Protein AF-J1HMV8-F1 (afdb_monomer)

Nearest PDB structures (foldseek):
  3pnl-assembly1_B  TM=8.896E-01  e=3.039E-03  Escherichia coli K-12

Solvent-accessible surface area (backbone atoms only — not comparable to full-atom values): 6097 Å² total; per-residue (Å²): 102,53,63,78,70,70,49,56,71,36,61,31,31,43,53,49,16,55,51,31,43,55,53,17,61,62,32,18,80,37,64,40,86,57,75,79,54,27,80,51,38,76,73,26,40,76,38,64,45,66,68,41,46,50,52,16,51,55,31,43,52,50,20,53,52,38,51,56,47,54,61,47,53,54,51,52,60,59,67,74,68,80,84,90,83,85,86,85,80,87,84,92,85,88,83,84,81,93,80,87,89,134

Foldseek 3Di:
DCVVVVHDPLVVLVVVLVVLVVVQVVCQQDADPDDPSVVCGNPSHRDGDVVSVVSSVVSVVVSVVVVVVVVVVVVVVVVPDDPDPPDPDDDDDDDDDDDDDD

Radius of gyration: 32.09 Å; Cα contacts (8 Å, |Δi|>4): 77; chains: 1; bounding box: 62×34×105 Å

Secondary structure (DSSP, 8-state):
-TTTTT--HHHHHHHHHHHHHHHHHTTTTSPP-STGGGGGGGGGTTS--HHHHHHHHHHHHHHHHHHHHHHHHHHHHHHT---SSSS---------------

InterPro domains:
  IPR004007 DhaL domain [PF02734] (6-62)
  IPR004007 DhaL domain [PS51480] (1-64)
  IPR036117 DhaL domain superfamily [G3DSA:1.25.40.340] (1-68)
  IPR036117 DhaL domain superfamily [SSF101473] (11-63)

Organism: NCBI:txid1125717

pLDDT: mean 81.2, std 20.72, range [41.28, 98.75]

Sequence (102 aa):
SAAEAGACPAAVLEAAAAAAQGGAEATEPMRATKGRASYLGERSIGHLDPGAVSSALILAEAAAAARAGEGAEDAERAAESPGDAERAAESPGDAEPAGEQS

Mean predicted aligned error: 13.03 Å

Structure (mmCIF, N/CA/C/O backbone):
data_AF-J1HMV8-F1
#
_entry.id   AF-J1HMV8-F1
#
loop_
_atom_site.group_PDB
_atom_site.id
_atom_site.type_symbol
_atom_site.label_atom_id
_atom_site.label_alt_id
_atom_site.label_comp_id
_atom_site.label_asym_id
_atom_site.label_entity_id
_atom_site.label_seq_id
_atom_site.pdbx_PDB_ins_code
_atom_site.Cartn_x
_atom_site.Cartn_y
_atom_site.Cartn_z
_atom_site.occupancy
_atom_site.B_iso_or_equiv
_atom_site.auth_seq_id
_atom_site.auth_comp_id
_atom_site.auth_asym_id
_atom_site.auth_atom_id
_atom_site.pdbx_PDB_model_num
ATOM 1 N N . SER A 1 1 ? 8.125 -14.189 -1.931 1.00 76.31 1 SER A N 1
ATOM 2 C CA . SER A 1 1 ? 7.628 -12.957 -2.590 1.00 76.31 1 SER A CA 1
ATOM 3 C C . SER A 1 1 ? 8.026 -12.973 -4.067 1.00 76.31 1 SER A C 1
ATOM 5 O O . SER A 1 1 ? 8.824 -13.826 -4.439 1.00 76.31 1 SER A O 1
ATOM 7 N N . ALA A 1 2 ? 7.507 -12.075 -4.920 1.00 72.25 2 ALA A N 1
ATOM 8 C CA . ALA A 1 2 ? 7.932 -12.000 -6.331 1.00 72.25 2 ALA A CA 1
ATOM 9 C C . ALA A 1 2 ? 9.455 -11.790 -6.475 1.00 72.25 2 ALA A C 1
ATOM 11 O O . ALA A 1 2 ? 10.086 -12.387 -7.341 1.00 72.25 2 ALA A O 1
ATOM 12 N N . ALA A 1 3 ? 10.058 -11.024 -5.559 1.00 70.56 3 ALA A N 1
ATOM 13 C CA . ALA A 1 3 ? 11.503 -10.810 -5.514 1.00 70.56 3 ALA A CA 1
ATOM 14 C C . ALA A 1 3 ? 12.286 -12.103 -5.217 1.00 70.56 3 ALA A C 1
ATOM 16 O O . ALA A 1 3 ? 13.282 -12.391 -5.871 1.00 70.56 3 ALA A O 1
ATOM 17 N N . GLU A 1 4 ? 11.815 -12.925 -4.276 1.00 77.88 4 GLU A N 1
ATOM 18 C CA . GLU A 1 4 ? 12.450 -14.212 -3.935 1.00 77.88 4 GLU A CA 1
ATOM 19 C C . GLU A 1 4 ? 12.322 -15.260 -5.051 1.00 77.88 4 GLU A C 1
ATOM 21 O O . GLU A 1 4 ? 13.087 -16.219 -5.083 1.00 77.88 4 GLU A O 1
ATOM 26 N N . ALA A 1 5 ? 11.379 -15.069 -5.978 1.00 82.31 5 ALA A N 1
ATOM 27 C CA . ALA A 1 5 ? 11.218 -15.903 -7.165 1.00 82.31 5 ALA A CA 1
ATOM 28 C C . ALA A 1 5 ? 12.115 -15.466 -8.342 1.00 82.31 5 ALA A C 1
ATOM 30 O O . ALA A 1 5 ? 12.024 -16.052 -9.417 1.00 82.31 5 ALA A O 1
ATOM 31 N N . GLY A 1 6 ? 12.962 -14.442 -8.162 1.00 81.38 6 GLY A N 1
ATOM 32 C CA . GLY A 1 6 ? 13.840 -13.928 -9.216 1.00 81.38 6 GLY A CA 1
ATOM 33 C C . GLY A 1 6 ? 13.101 -13.200 -10.343 1.00 81.38 6 GLY A C 1
ATOM 34 O O . GLY A 1 6 ? 13.598 -13.159 -11.465 1.00 81.38 6 GLY A O 1
ATOM 35 N N . ALA A 1 7 ? 11.908 -12.660 -10.070 1.00 88.00 7 ALA A N 1
ATOM 36 C CA . ALA A 1 7 ? 11.137 -11.908 -11.056 1.00 88.00 7 ALA A CA 1
ATOM 37 C C . ALA A 1 7 ? 11.832 -10.589 -11.447 1.00 88.00 7 ALA A C 1
ATOM 39 O O . ALA A 1 7 ? 12.598 -10.023 -10.662 1.00 88.00 7 ALA A O 1
ATOM 40 N N . CYS A 1 8 ? 11.535 -10.078 -12.648 1.00 91.12 8 CYS A N 1
ATOM 41 C CA . CYS A 1 8 ? 12.045 -8.7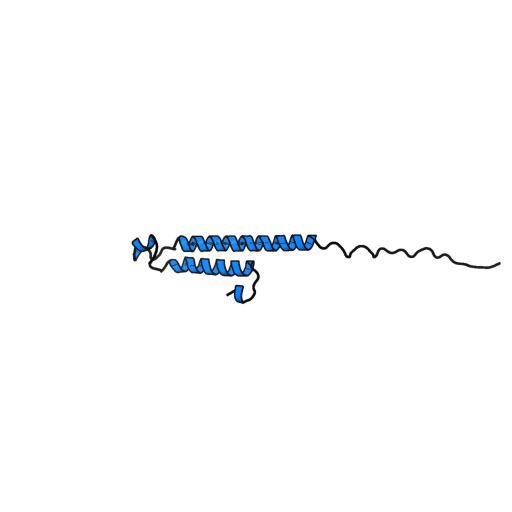78 -13.083 1.00 91.12 8 CYS A CA 1
ATOM 42 C C . CYS A 1 8 ? 11.502 -7.634 -12.197 1.00 91.12 8 CYS A C 1
ATOM 44 O O . CYS A 1 8 ? 10.438 -7.778 -11.580 1.00 91.12 8 CYS A O 1
ATOM 46 N N . PRO A 1 9 ? 12.202 -6.486 -12.121 1.00 91.31 9 PRO A N 1
ATOM 47 C CA . PRO A 1 9 ? 11.795 -5.365 -11.277 1.00 91.31 9 PRO A CA 1
ATOM 48 C C . PRO A 1 9 ? 10.358 -4.877 -11.512 1.00 91.31 9 PRO A C 1
ATOM 50 O O . PRO A 1 9 ? 9.661 -4.610 -10.530 1.00 91.31 9 PRO A O 1
ATOM 53 N N . ALA A 1 10 ? 9.879 -4.811 -12.763 1.00 93.81 10 ALA A N 1
ATOM 54 C CA . ALA A 1 10 ? 8.495 -4.420 -13.029 1.00 93.81 10 ALA A CA 1
ATOM 55 C C . ALA A 1 10 ? 7.495 -5.419 -12.434 1.00 93.81 10 ALA A C 1
ATOM 57 O O . ALA A 1 10 ? 6.570 -5.009 -11.734 1.00 93.81 10 ALA A O 1
ATOM 58 N N . ALA A 1 11 ? 7.725 -6.725 -12.598 1.00 94.38 11 ALA A N 1
ATOM 59 C CA . ALA A 1 11 ? 6.870 -7.760 -12.014 1.00 94.38 11 ALA A CA 1
ATOM 60 C C . ALA A 1 11 ? 6.868 -7.724 -10.473 1.00 94.38 11 ALA A C 1
ATOM 62 O O . ALA A 1 11 ? 5.841 -7.971 -9.835 1.00 94.38 11 ALA A O 1
ATOM 63 N N . VAL A 1 12 ? 8.000 -7.380 -9.846 1.00 96.50 12 VAL A N 1
ATOM 64 C CA . VAL A 1 12 ? 8.063 -7.176 -8.390 1.00 96.50 12 VAL A CA 1
ATOM 65 C C . VAL A 1 12 ? 7.216 -5.975 -7.964 1.00 96.50 12 VAL A C 1
ATOM 67 O O . VAL A 1 12 ? 6.467 -6.077 -6.990 1.00 96.50 12 VAL A O 1
ATOM 70 N N . LEU A 1 13 ? 7.305 -4.856 -8.687 1.00 96.69 13 LEU A N 1
ATOM 71 C CA . LEU A 1 13 ? 6.526 -3.651 -8.396 1.00 96.69 13 LEU A CA 1
ATOM 72 C C . LEU 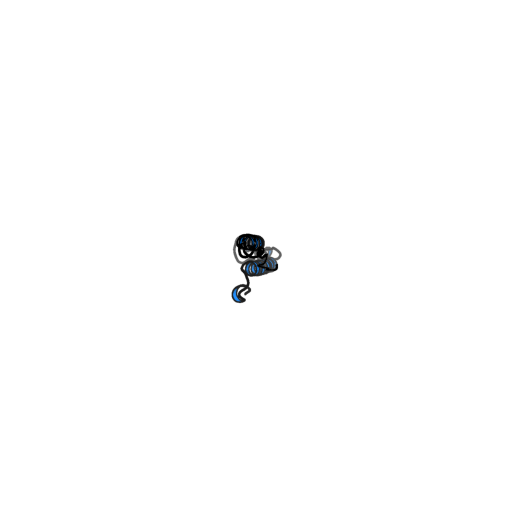A 1 13 ? 5.028 -3.855 -8.633 1.00 96.69 13 LEU A C 1
ATOM 74 O O . LEU A 1 13 ? 4.223 -3.370 -7.844 1.00 96.69 13 LEU A O 1
ATOM 78 N N . GLU A 1 14 ? 4.638 -4.626 -9.645 1.00 97.19 14 GLU A N 1
ATOM 79 C CA . GLU A 1 14 ? 3.241 -5.003 -9.875 1.00 97.19 14 GLU A CA 1
ATOM 80 C C . GLU A 1 14 ? 2.672 -5.833 -8.729 1.00 97.19 14 GLU A C 1
ATOM 82 O O . GLU A 1 14 ? 1.597 -5.527 -8.207 1.00 97.19 14 GLU A O 1
ATOM 87 N N . ALA A 1 15 ? 3.415 -6.850 -8.287 1.00 97.31 15 ALA A N 1
ATOM 88 C CA . ALA A 1 15 ? 3.016 -7.653 -7.140 1.00 97.31 15 ALA A CA 1
ATOM 89 C C . ALA A 1 15 ? 2.907 -6.795 -5.868 1.00 97.31 15 ALA A C 1
ATOM 91 O O . ALA A 1 15 ? 1.977 -6.971 -5.078 1.00 97.31 15 ALA A O 1
ATOM 92 N N . ALA A 1 16 ? 3.827 -5.843 -5.677 1.00 97.88 16 ALA A N 1
ATOM 93 C CA . ALA A 1 16 ? 3.787 -4.907 -4.559 1.00 97.88 16 ALA A CA 1
ATOM 94 C C . ALA A 1 16 ? 2.578 -3.960 -4.636 1.00 97.88 16 ALA A C 1
ATOM 96 O O . ALA A 1 16 ? 1.906 -3.765 -3.625 1.00 97.88 16 ALA A O 1
ATOM 97 N N . ALA A 1 17 ? 2.265 -3.416 -5.815 1.00 98.44 17 ALA A N 1
ATOM 98 C CA . ALA A 1 17 ? 1.106 -2.554 -6.031 1.00 98.44 17 ALA A CA 1
ATOM 99 C C . ALA A 1 17 ? -0.208 -3.291 -5.739 1.00 98.44 17 ALA A C 1
ATOM 101 O O . ALA A 1 17 ? -1.049 -2.780 -5.000 1.00 98.44 17 ALA A O 1
ATOM 102 N N . ALA A 1 18 ? -0.356 -4.525 -6.233 1.00 98.31 18 ALA A N 1
ATOM 103 C CA . ALA A 1 18 ? -1.529 -5.354 -5.963 1.00 98.31 18 ALA A CA 1
AT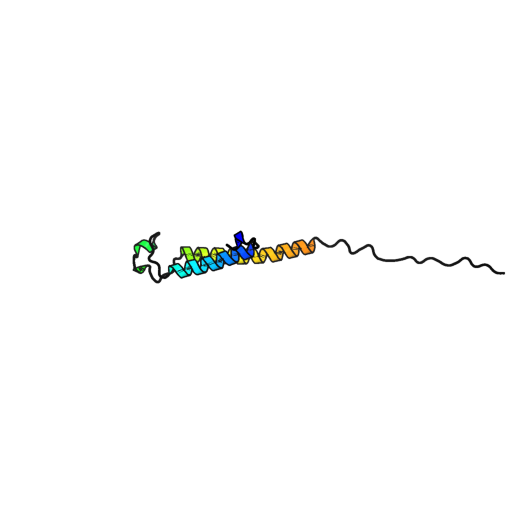OM 104 C C . ALA A 1 18 ? -1.679 -5.670 -4.465 1.00 98.31 18 ALA A C 1
ATOM 106 O O . ALA A 1 18 ? -2.767 -5.546 -3.900 1.00 98.31 18 ALA A O 1
ATOM 107 N N . ALA A 1 19 ? -0.579 -6.029 -3.796 1.00 98.44 19 ALA A N 1
ATOM 108 C CA . ALA A 1 19 ? -0.587 -6.289 -2.361 1.00 98.44 19 ALA A CA 1
ATOM 109 C C . ALA A 1 19 ? -0.916 -5.029 -1.543 1.00 98.44 19 ALA A C 1
ATOM 111 O O . ALA A 1 19 ? -1.666 -5.109 -0.572 1.00 98.44 19 ALA A O 1
ATOM 112 N N . ALA A 1 20 ? -0.390 -3.865 -1.932 1.00 98.62 20 ALA A N 1
ATOM 113 C CA . ALA A 1 20 ? -0.663 -2.602 -1.257 1.00 98.62 20 ALA A CA 1
ATOM 114 C C . ALA A 1 20 ? -2.117 -2.154 -1.433 1.00 98.62 20 ALA A C 1
ATOM 116 O O . ALA A 1 20 ? -2.717 -1.691 -0.466 1.00 98.62 20 ALA A O 1
ATOM 117 N N . GLN A 1 21 ? -2.700 -2.353 -2.618 1.00 98.75 21 GLN A N 1
ATOM 118 C CA . GLN A 1 21 ? -4.119 -2.101 -2.859 1.00 98.75 21 GLN A CA 1
ATOM 119 C C . GLN A 1 21 ? -4.999 -2.978 -1.960 1.00 98.75 21 GLN A C 1
ATOM 121 O O . GLN A 1 21 ? -5.834 -2.456 -1.222 1.00 98.75 21 GLN A O 1
ATOM 126 N N . GLY A 1 22 ? -4.748 -4.292 -1.932 1.00 98.56 22 GLY A N 1
ATOM 127 C CA . GLY A 1 22 ? -5.464 -5.198 -1.030 1.00 98.56 22 GLY A CA 1
ATOM 128 C C . GLY A 1 22 ? -5.250 -4.852 0.449 1.00 98.56 22 GLY A C 1
ATOM 129 O O . GLY A 1 22 ? -6.173 -4.940 1.255 1.00 98.56 22 GLY A O 1
ATOM 130 N N . GLY A 1 23 ? -4.048 -4.397 0.814 1.00 98.44 23 GLY A N 1
ATOM 131 C CA . GLY A 1 23 ? -3.737 -3.911 2.158 1.00 98.44 23 GLY A CA 1
ATOM 132 C C . GLY A 1 23 ? -4.500 -2.639 2.534 1.00 98.44 23 GLY A C 1
ATOM 133 O O . GLY A 1 23 ? -4.959 -2.530 3.668 1.00 98.44 23 GLY A O 1
ATOM 134 N N . ALA A 1 24 ? -4.674 -1.704 1.596 1.00 98.69 24 ALA A N 1
ATOM 135 C CA . ALA A 1 24 ? -5.464 -0.495 1.796 1.00 98.69 24 ALA A CA 1
ATOM 136 C C . ALA A 1 24 ? -6.950 -0.827 1.986 1.00 98.69 24 ALA A C 1
ATOM 138 O O . ALA A 1 24 ? -7.550 -0.367 2.955 1.00 98.69 24 ALA A O 1
ATOM 139 N N . GLU A 1 25 ? -7.520 -1.682 1.136 1.00 98.69 25 GLU A N 1
ATOM 140 C CA . GLU A 1 25 ? -8.907 -2.160 1.255 1.00 98.69 25 GLU A CA 1
ATOM 141 C C . GLU A 1 25 ? -9.148 -2.881 2.588 1.00 98.69 25 GLU A C 1
ATOM 143 O O . GLU A 1 25 ? -10.136 -2.630 3.278 1.00 98.69 25 GLU A O 1
ATOM 148 N N . ALA A 1 26 ? -8.187 -3.699 3.024 1.00 98.56 26 ALA A N 1
ATOM 149 C CA . ALA A 1 26 ? -8.266 -4.405 4.296 1.00 98.56 26 ALA A CA 1
ATOM 150 C C . ALA A 1 26 ? -8.319 -3.475 5.521 1.00 98.56 26 ALA A C 1
ATOM 152 O O . ALA A 1 26 ? -8.680 -3.941 6.603 1.00 98.56 26 ALA A O 1
ATOM 153 N N . THR A 1 27 ? -7.982 -2.184 5.388 1.00 98.38 27 THR A N 1
ATOM 154 C CA . THR A 1 27 ? -8.086 -1.224 6.499 1.00 98.38 27 THR A CA 1
ATOM 155 C C . THR A 1 27 ? -9.524 -0.848 6.844 1.00 98.38 27 THR A C 1
ATOM 157 O O . THR A 1 27 ? -9.777 -0.495 7.992 1.00 98.38 27 THR A O 1
ATOM 160 N N . GLU A 1 28 ? -10.472 -0.979 5.911 1.00 98.19 28 GLU A N 1
ATOM 161 C CA . GLU A 1 28 ? -11.861 -0.549 6.103 1.00 98.19 28 GLU A CA 1
ATOM 162 C C . GLU A 1 28 ? -12.531 -1.154 7.354 1.00 98.19 28 GLU A C 1
ATOM 164 O O . GLU A 1 28 ? -13.061 -0.395 8.166 1.00 98.19 28 GLU A O 1
ATOM 169 N N . PRO A 1 29 ? -12.494 -2.479 7.604 1.00 98.12 29 PRO A N 1
ATOM 170 C CA . PRO A 1 29 ? -13.096 -3.047 8.811 1.00 98.12 29 PRO A CA 1
ATOM 171 C C . PRO A 1 29 ? -12.273 -2.816 10.093 1.00 98.12 29 PRO A C 1
ATOM 173 O O . PRO A 1 29 ? -12.695 -3.243 11.170 1.00 98.12 29 PRO A O 1
ATOM 176 N N . MET A 1 30 ? -11.090 -2.196 10.022 1.00 97.88 30 MET A N 1
ATOM 177 C CA . MET A 1 30 ? -10.189 -2.076 11.168 1.00 97.88 30 MET A CA 1
ATOM 178 C C . MET A 1 30 ? -10.531 -0.872 12.049 1.00 97.88 30 MET A C 1
ATOM 180 O O . MET A 1 30 ? -10.785 0.234 11.582 1.00 97.88 30 MET A O 1
ATOM 184 N N . ARG A 1 31 ? -10.420 -1.050 13.369 1.00 97.62 31 ARG A N 1
ATOM 185 C CA . ARG A 1 31 ? -10.357 0.084 14.297 1.00 97.62 31 ARG A CA 1
ATOM 186 C C . ARG A 1 31 ? -8.946 0.670 14.287 1.00 97.62 31 ARG A C 1
ATOM 188 O O . ARG A 1 31 ? -7.990 -0.010 14.661 1.00 97.62 31 ARG A O 1
ATOM 195 N N . ALA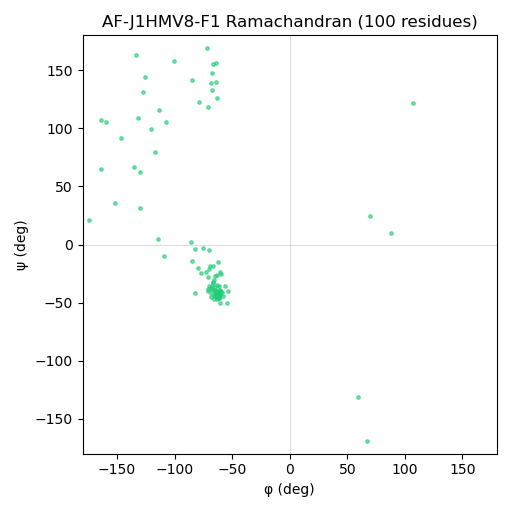 A 1 32 ? -8.819 1.954 13.968 1.00 97.38 32 ALA A N 1
ATOM 196 C CA . ALA A 1 32 ? -7.535 2.643 13.996 1.00 97.38 32 ALA A CA 1
ATOM 197 C C . ALA A 1 32 ? -6.940 2.682 15.419 1.00 97.38 32 ALA A C 1
ATOM 199 O O . ALA A 1 32 ? -7.568 3.158 16.368 1.00 97.38 32 ALA A O 1
ATOM 200 N N . THR A 1 33 ? -5.695 2.220 15.568 1.00 97.00 33 THR A N 1
ATOM 201 C CA . THR A 1 33 ? -4.951 2.227 16.848 1.00 97.00 33 THR A CA 1
ATOM 202 C C . THR A 1 33 ? -3.807 3.241 16.882 1.00 97.00 33 THR A C 1
ATOM 204 O O . THR A 1 33 ? -3.222 3.477 17.938 1.00 97.00 33 THR A O 1
ATOM 207 N N . LYS A 1 34 ? -3.476 3.849 15.736 1.00 95.62 34 LYS A N 1
ATOM 208 C CA . LYS A 1 34 ? -2.384 4.817 15.565 1.00 95.62 34 LYS A CA 1
ATOM 209 C C . LYS A 1 34 ? -2.857 6.033 14.760 1.00 95.62 34 LYS A C 1
ATOM 211 O O . LYS A 1 34 ? -3.893 5.991 14.101 1.00 95.62 34 LYS A O 1
ATOM 216 N N . GLY A 1 35 ? -2.090 7.123 14.830 1.00 95.38 35 GLY A N 1
ATOM 217 C CA . GLY A 1 35 ? -2.345 8.354 14.072 1.00 95.38 35 GLY A CA 1
ATOM 218 C C . GLY A 1 35 ? -3.616 9.104 14.491 1.00 95.38 35 GLY A C 1
ATOM 219 O O . GLY A 1 35 ? -4.235 8.798 15.509 1.00 95.38 35 GLY A O 1
ATOM 220 N N . ARG A 1 36 ? -4.017 10.103 13.694 1.00 96.81 36 ARG A N 1
ATOM 221 C CA . ARG A 1 36 ? -5.180 10.966 13.990 1.00 96.81 36 ARG A CA 1
ATOM 222 C C . ARG A 1 36 ? -6.514 10.213 13.967 1.00 96.81 36 ARG A C 1
ATOM 224 O O . ARG A 1 36 ? -7.417 10.570 14.717 1.00 96.81 36 ARG A O 1
ATOM 231 N N . ALA A 1 37 ? -6.633 9.165 13.150 1.00 96.06 37 ALA A N 1
ATOM 232 C CA . ALA A 1 37 ? -7.843 8.344 13.074 1.00 96.06 37 ALA A CA 1
ATOM 233 C C . ALA A 1 37 ? -8.129 7.589 14.386 1.00 96.06 37 ALA A C 1
ATOM 235 O O . ALA A 1 37 ? -9.290 7.358 14.717 1.00 96.06 37 ALA A O 1
ATOM 236 N N . SER A 1 38 ? -7.099 7.287 15.191 1.00 96.25 38 SER A N 1
ATOM 237 C CA . SER A 1 38 ? -7.278 6.626 16.494 1.00 96.25 38 SER A CA 1
ATOM 238 C C . SER A 1 38 ? -8.156 7.416 17.474 1.00 96.25 38 SER A C 1
ATOM 240 O O . SER A 1 38 ? -8.819 6.819 18.323 1.00 96.25 38 SER A O 1
ATOM 242 N N . TYR A 1 39 ? -8.242 8.745 17.321 1.00 96.81 39 TYR A N 1
ATOM 243 C CA . TYR A 1 39 ? -9.085 9.610 18.156 1.00 96.81 39 TYR A CA 1
ATOM 244 C C . TYR A 1 39 ? -10.585 9.360 17.952 1.00 96.81 39 TYR A C 1
ATOM 246 O O . TYR A 1 39 ? -11.400 9.737 18.792 1.00 96.81 39 TYR A O 1
ATOM 254 N N . LEU A 1 40 ? -10.967 8.728 16.839 1.00 95.62 40 LEU A N 1
ATOM 255 C CA . LEU A 1 40 ? -12.359 8.436 16.505 1.00 95.62 40 LEU A CA 1
ATOM 256 C C . LEU A 1 40 ? -12.864 7.131 17.134 1.00 95.62 40 LEU A C 1
ATOM 258 O O . LEU A 1 40 ? -14.078 6.924 17.190 1.00 95.62 40 LEU A O 1
ATOM 262 N N . GLY A 1 41 ? -11.971 6.279 17.651 1.00 94.81 41 GLY A N 1
ATOM 263 C CA . GLY A 1 41 ? -12.343 5.002 18.259 1.00 94.81 41 GLY A CA 1
ATOM 264 C C . GLY A 1 41 ? -13.083 4.100 17.268 1.00 94.81 41 GLY A C 1
ATOM 265 O O . GLY A 1 41 ? -12.636 3.931 16.137 1.00 94.81 41 GLY A O 1
ATOM 266 N N . GLU A 1 42 ? -14.220 3.537 17.675 1.00 97.12 42 GLU A N 1
ATOM 267 C CA . GLU A 1 42 ? -15.056 2.673 16.821 1.00 97.12 42 GLU A CA 1
ATOM 268 C C . GLU A 1 42 ? -15.574 3.379 15.563 1.00 97.12 42 GLU A C 1
ATOM 270 O O . GLU A 1 42 ? -15.785 2.727 14.549 1.00 97.12 42 GLU A O 1
ATOM 275 N N . ARG A 1 43 ? -15.675 4.716 15.572 1.00 97.00 43 ARG A N 1
ATOM 276 C CA . ARG A 1 43 ? -16.089 5.496 14.391 1.00 97.00 43 ARG A CA 1
ATOM 277 C C . ARG A 1 43 ? -15.053 5.513 13.263 1.00 97.00 43 ARG A C 1
ATOM 279 O O . ARG A 1 43 ? -15.313 6.110 12.230 1.00 97.00 43 ARG A O 1
ATOM 286 N N . SER A 1 44 ? -13.868 4.936 13.472 1.00 96.62 44 SER A N 1
ATOM 287 C CA . SER A 1 44 ? -12.894 4.727 12.391 1.00 96.62 44 SER A CA 1
ATOM 288 C C . SER A 1 44 ? -13.212 3.503 11.526 1.00 96.62 44 SER A C 1
ATOM 290 O O . SER A 1 44 ? -12.746 3.446 10.396 1.00 96.62 44 SER A O 1
ATOM 292 N N . ILE A 1 45 ? -14.011 2.558 12.031 1.00 98.00 45 ILE A N 1
ATOM 293 C CA . ILE A 1 45 ? -14.423 1.359 11.294 1.00 98.00 45 ILE A CA 1
ATOM 294 C C . ILE A 1 45 ? -15.356 1.774 10.148 1.00 98.00 45 ILE A C 1
ATOM 296 O O . ILE A 1 45 ? -16.234 2.615 10.335 1.00 98.00 45 ILE A O 1
ATOM 300 N N . GLY A 1 46 ? -15.181 1.162 8.979 1.00 97.62 46 GLY A N 1
ATOM 301 C CA . GLY A 1 46 ? -15.896 1.494 7.745 1.00 97.62 46 GLY A CA 1
ATOM 302 C C . GLY A 1 46 ? -15.216 2.584 6.913 1.00 97.62 46 GLY A C 1
ATOM 303 O O . GLY A 1 46 ? -15.812 3.088 5.964 1.00 97.62 46 GLY A O 1
ATOM 304 N N . HIS A 1 47 ? -13.987 2.977 7.260 1.00 97.81 47 HIS A N 1
ATOM 305 C CA . HIS A 1 47 ? -13.225 3.980 6.524 1.00 97.81 47 HIS A CA 1
ATOM 306 C C . HIS A 1 47 ? -11.836 3.463 6.163 1.00 97.81 47 HIS A C 1
ATOM 308 O O . HIS A 1 47 ? -11.100 2.979 7.020 1.00 97.81 47 HIS A O 1
ATOM 314 N N . LEU A 1 48 ? -11.460 3.631 4.896 1.00 98.25 48 LEU A N 1
ATOM 315 C CA . LEU A 1 48 ? -10.102 3.358 4.438 1.00 98.25 48 LEU A CA 1
ATOM 316 C C . LEU A 1 48 ? -9.105 4.304 5.115 1.00 98.25 48 LEU A C 1
ATOM 318 O O . LEU A 1 48 ? -9.357 5.507 5.238 1.00 98.25 48 LEU A O 1
ATOM 322 N N . ASP A 1 49 ? -7.945 3.776 5.500 1.00 98.00 49 ASP A N 1
ATOM 323 C CA . ASP A 1 49 ? -6.836 4.601 5.963 1.00 98.00 49 ASP A CA 1
ATOM 324 C C . ASP A 1 49 ? -6.221 5.374 4.778 1.00 98.00 49 ASP A C 1
ATOM 326 O O . ASP A 1 49 ? -5.679 4.763 3.851 1.00 98.00 49 ASP A O 1
ATOM 330 N N . PRO A 1 50 ? -6.237 6.720 4.785 1.00 97.06 50 PRO A N 1
ATOM 331 C CA . PRO A 1 50 ? -5.704 7.509 3.674 1.00 97.06 50 PRO A CA 1
ATOM 332 C C . PRO A 1 50 ? -4.192 7.315 3.468 1.00 97.06 50 PRO A C 1
ATOM 334 O O . PRO A 1 50 ? -3.698 7.489 2.351 1.00 97.06 50 PRO A O 1
ATOM 337 N N . GLY A 1 51 ? -3.446 6.945 4.518 1.00 97.56 51 GLY A N 1
ATOM 338 C CA . GLY A 1 51 ? -2.019 6.629 4.423 1.00 97.56 51 GLY A CA 1
ATOM 339 C C . GLY A 1 51 ? -1.757 5.339 3.640 1.00 97.56 51 GLY A C 1
ATOM 340 O O . GLY A 1 51 ? -0.906 5.317 2.743 1.00 97.56 51 GLY A O 1
ATOM 341 N N . ALA A 1 52 ? -2.528 4.289 3.927 1.00 97.94 52 ALA A N 1
ATOM 342 C CA . ALA A 1 52 ? -2.497 3.037 3.179 1.00 97.94 52 ALA A CA 1
ATOM 343 C C . ALA A 1 52 ? -2.888 3.241 1.705 1.00 97.94 52 ALA A C 1
ATOM 345 O O . ALA A 1 52 ? -2.168 2.783 0.818 1.00 97.94 52 ALA A O 1
ATOM 346 N N . VAL A 1 53 ? -3.951 4.011 1.433 1.00 98.62 53 VAL A N 1
ATOM 347 C CA . VAL A 1 53 ? -4.375 4.343 0.057 1.00 98.62 53 VAL A CA 1
ATOM 348 C C . VAL A 1 53 ? -3.278 5.098 -0.698 1.00 98.62 53 VAL A C 1
ATOM 350 O O . VAL A 1 53 ? -2.963 4.760 -1.836 1.00 98.62 53 VAL A O 1
ATOM 353 N N . SER A 1 54 ? -2.638 6.083 -0.061 1.00 98.69 54 SER A N 1
ATOM 354 C CA . SER A 1 54 ? -1.538 6.834 -0.684 1.00 98.69 54 SER A CA 1
ATOM 355 C C . SER A 1 54 ? -0.362 5.925 -1.054 1.00 98.69 54 SER A C 1
ATOM 357 O O . SER A 1 54 ? 0.203 6.049 -2.137 1.00 98.69 54 SER A O 1
ATOM 359 N N . SER A 1 55 ? -0.015 4.979 -0.178 1.00 98.56 55 SER A N 1
ATOM 360 C CA . SER A 1 55 ? 1.046 3.998 -0.443 1.00 98.56 55 SER A CA 1
ATOM 361 C C . SER A 1 55 ? 0.705 3.085 -1.624 1.00 98.56 55 SER A C 1
ATOM 363 O O . SER A 1 55 ? 1.571 2.821 -2.457 1.00 98.56 55 SER A O 1
ATOM 365 N N . ALA A 1 56 ? -0.553 2.641 -1.725 1.00 98.69 56 ALA A N 1
ATOM 366 C CA . ALA A 1 56 ? -1.025 1.840 -2.852 1.00 98.69 56 ALA A CA 1
ATOM 367 C C . ALA A 1 56 ? -0.907 2.603 -4.180 1.00 98.69 56 ALA A C 1
ATOM 369 O O . ALA A 1 56 ? -0.386 2.057 -5.150 1.00 98.69 56 ALA A O 1
ATOM 370 N N . LEU A 1 57 ? -1.294 3.884 -4.203 1.00 98.75 57 LEU A N 1
ATOM 371 C CA . LEU A 1 57 ? -1.153 4.743 -5.383 1.00 98.75 57 LEU A CA 1
ATOM 372 C C . LEU A 1 57 ? 0.314 4.936 -5.789 1.00 98.75 57 LEU A C 1
ATOM 374 O O . LEU A 1 57 ? 0.649 4.778 -6.957 1.00 98.75 57 LEU A O 1
ATOM 378 N N . ILE A 1 58 ? 1.205 5.218 -4.834 1.00 98.75 58 ILE A N 1
ATOM 379 C CA . ILE A 1 58 ? 2.643 5.372 -5.116 1.00 98.75 58 ILE A CA 1
ATOM 380 C C . ILE A 1 58 ? 3.215 4.101 -5.755 1.00 98.75 58 ILE A C 1
ATOM 382 O O . ILE A 1 58 ? 3.964 4.185 -6.726 1.00 98.75 58 ILE A O 1
ATOM 386 N N . LEU A 1 59 ? 2.861 2.924 -5.233 1.00 98.56 59 LEU A N 1
ATOM 387 C CA . LEU A 1 59 ? 3.332 1.651 -5.779 1.00 98.56 59 LEU A CA 1
ATOM 388 C C . LEU A 1 59 ? 2.721 1.342 -7.149 1.00 98.56 59 LEU A C 1
ATOM 390 O O . LEU A 1 59 ? 3.422 0.810 -8.010 1.00 98.56 59 LEU A O 1
ATOM 394 N N . ALA A 1 60 ? 1.458 1.705 -7.377 1.00 98.38 60 ALA A N 1
ATOM 395 C CA . ALA A 1 60 ? 0.820 1.572 -8.683 1.00 98.38 60 ALA A CA 1
ATOM 396 C C . ALA A 1 60 ? 1.539 2.409 -9.753 1.00 98.38 60 ALA A C 1
ATOM 398 O O . ALA A 1 60 ? 1.867 1.889 -10.822 1.00 98.38 60 ALA A O 1
ATOM 399 N N . GLU A 1 61 ? 1.862 3.667 -9.442 1.00 98.44 61 GLU A N 1
ATOM 400 C CA . GLU A 1 61 ? 2.605 4.541 -10.355 1.00 98.44 61 GLU A CA 1
ATOM 401 C C . GLU A 1 61 ? 4.053 4.077 -10.547 1.00 98.44 61 GLU A C 1
ATOM 403 O O . GLU A 1 61 ? 4.571 4.108 -11.662 1.00 98.44 61 GLU A O 1
ATOM 408 N N . ALA A 1 62 ? 4.704 3.566 -9.498 1.00 97.44 62 ALA A N 1
ATOM 409 C CA . ALA A 1 62 ? 6.035 2.974 -9.621 1.00 97.44 62 ALA A CA 1
ATOM 410 C C . ALA A 1 62 ? 6.037 1.755 -10.561 1.00 97.44 62 ALA A C 1
ATOM 412 O O . ALA A 1 62 ? 6.925 1.631 -11.403 1.00 97.44 62 ALA A O 1
ATOM 413 N N . ALA A 1 63 ? 5.029 0.882 -10.467 1.00 97.06 63 ALA A N 1
ATOM 414 C CA . ALA A 1 63 ? 4.871 -0.250 -11.379 1.00 97.06 63 ALA A CA 1
ATOM 415 C C . ALA A 1 63 ? 4.620 0.208 -12.826 1.00 97.06 63 ALA A C 1
ATOM 417 O O . ALA A 1 63 ? 5.193 -0.348 -13.762 1.00 97.06 63 ALA A O 1
ATOM 418 N N . ALA A 1 64 ? 3.801 1.248 -13.019 1.00 96.00 64 ALA A N 1
ATOM 419 C CA . ALA A 1 64 ? 3.566 1.834 -14.336 1.00 96.00 64 ALA A CA 1
ATOM 420 C C . ALA A 1 64 ? 4.842 2.429 -14.948 1.00 96.00 64 ALA A C 1
ATOM 422 O O . ALA A 1 64 ? 5.143 2.159 -16.112 1.00 96.00 64 ALA A O 1
ATOM 423 N N . ALA A 1 65 ? 5.618 3.173 -14.160 1.00 95.94 65 ALA A N 1
ATOM 424 C CA . ALA A 1 65 ? 6.891 3.738 -14.590 1.00 95.94 65 ALA A CA 1
ATOM 425 C C . ALA A 1 65 ? 7.921 2.651 -14.940 1.00 95.94 65 ALA A C 1
ATOM 427 O O . ALA A 1 65 ? 8.613 2.771 -15.948 1.00 95.94 65 ALA A O 1
ATOM 428 N N . ALA A 1 66 ? 7.993 1.568 -14.159 1.00 94.19 66 ALA A N 1
ATOM 429 C CA . ALA A 1 66 ? 8.918 0.465 -14.417 1.00 94.19 66 ALA A CA 1
ATOM 430 C C . ALA A 1 66 ? 8.636 -0.240 -15.751 1.00 94.19 66 ALA A C 1
ATOM 432 O O . ALA A 1 66 ? 9.560 -0.453 -16.531 1.00 94.19 66 ALA A O 1
ATOM 433 N N . ARG A 1 67 ? 7.362 -0.512 -16.066 1.00 91.25 67 ARG A N 1
ATOM 434 C CA . ARG A 1 67 ? 6.974 -1.066 -17.376 1.00 91.25 67 ARG A CA 1
ATOM 435 C C . ARG A 1 67 ? 7.348 -0.149 -18.539 1.00 91.25 67 ARG A C 1
ATOM 437 O O . ARG A 1 67 ? 7.748 -0.622 -19.597 1.00 91.25 67 ARG A O 1
ATOM 444 N N . ALA A 1 68 ? 7.191 1.164 -18.361 1.00 89.38 68 ALA A N 1
ATOM 445 C CA . ALA A 1 68 ? 7.557 2.133 -19.389 1.00 89.38 68 ALA A CA 1
ATOM 446 C C . ALA A 1 68 ? 9.079 2.175 -19.629 1.00 89.38 68 ALA A C 1
ATOM 448 O O . ALA A 1 68 ? 9.504 2.386 -20.761 1.00 89.38 68 ALA A O 1
ATOM 449 N N . GLY A 1 69 ? 9.882 1.945 -18.583 1.00 79.94 69 GLY A N 1
ATOM 450 C CA . GLY A 1 69 ? 11.342 1.852 -18.670 1.00 79.94 69 GLY A CA 1
ATOM 451 C C . GLY A 1 69 ? 11.839 0.587 -19.374 1.00 79.94 69 GLY A C 1
ATOM 452 O O . GLY A 1 69 ? 12.739 0.683 -20.200 1.00 79.94 69 GLY A O 1
ATOM 453 N N . GLU A 1 70 ? 11.222 -0.576 -19.131 1.00 71.69 70 GLU A N 1
ATOM 454 C CA . GLU A 1 70 ? 11.594 -1.837 -19.807 1.00 71.69 70 GLU A CA 1
ATOM 455 C C . GLU A 1 70 ? 11.456 -1.728 -21.339 1.00 71.69 70 GLU A C 1
ATOM 457 O O . GLU A 1 70 ? 12.355 -2.122 -22.076 1.00 71.69 70 GLU A O 1
ATOM 462 N N . GLY A 1 71 ? 10.391 -1.082 -21.831 1.00 60.28 71 GLY A N 1
ATOM 463 C CA . GLY A 1 71 ? 10.213 -0.846 -23.270 1.00 60.28 71 GLY A CA 1
ATOM 464 C C . GLY A 1 71 ? 11.189 0.168 -23.886 1.00 60.28 71 GLY A C 1
ATOM 465 O O . GLY A 1 71 ? 11.389 0.155 -25.100 1.00 60.28 71 GLY A O 1
ATOM 466 N N . ALA A 1 72 ? 11.793 1.045 -23.077 1.00 58.72 72 ALA A N 1
ATOM 467 C CA . ALA A 1 72 ? 12.813 1.992 -23.529 1.00 58.72 72 ALA A CA 1
ATOM 468 C C . ALA A 1 72 ? 14.199 1.331 -23.611 1.00 58.72 72 ALA A C 1
ATOM 470 O O . ALA A 1 72 ? 14.897 1.509 -24.606 1.00 58.72 72 ALA A O 1
ATOM 471 N N . GLU A 1 73 ? 14.553 0.509 -22.619 1.00 57.03 73 GLU A N 1
ATOM 472 C CA . GLU A 1 73 ? 15.812 -0.251 -22.583 1.00 57.03 73 GLU A CA 1
ATOM 473 C C . GLU A 1 73 ? 15.875 -1.285 -23.725 1.00 57.03 73 GLU A C 1
ATOM 475 O O . GLU A 1 73 ? 16.907 -1.428 -24.384 1.00 57.03 73 GLU A O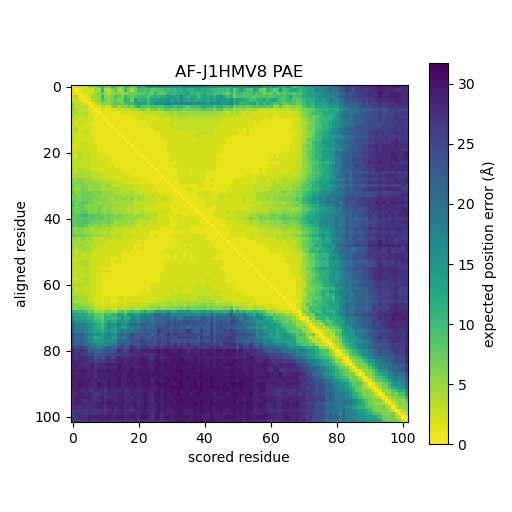 1
ATOM 480 N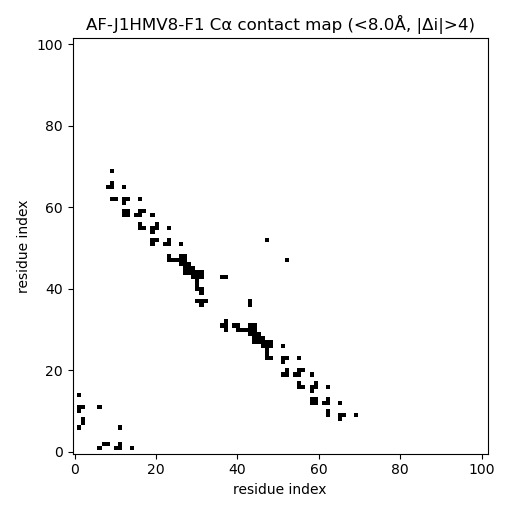 N . ASP A 1 74 ? 14.758 -1.958 -24.031 1.00 55.41 74 ASP A N 1
ATOM 481 C CA . ASP A 1 74 ? 14.664 -2.884 -25.170 1.00 55.41 74 ASP A CA 1
ATOM 482 C C . ASP A 1 74 ? 14.831 -2.168 -26.524 1.00 55.41 74 ASP A C 1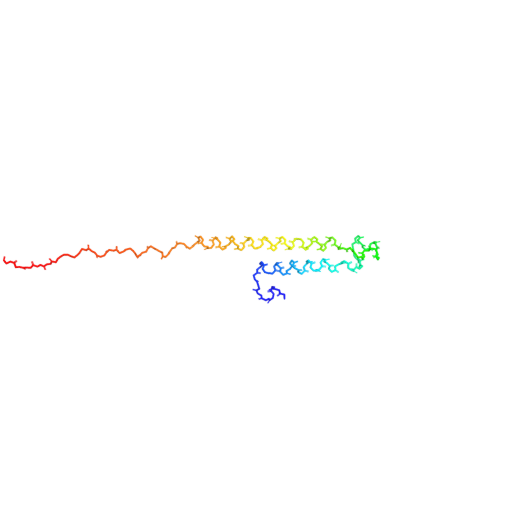
ATOM 484 O O . ASP A 1 74 ? 15.448 -2.708 -27.449 1.00 55.41 74 ASP A O 1
ATOM 488 N N . ALA A 1 75 ? 14.317 -0.939 -26.653 1.00 53.03 75 ALA A N 1
ATOM 489 C CA . ALA A 1 75 ? 14.468 -0.128 -27.860 1.00 53.03 75 ALA A CA 1
ATOM 490 C C . ALA A 1 75 ? 15.907 0.389 -28.038 1.00 53.03 75 ALA A C 1
ATOM 492 O O . ALA A 1 75 ? 16.420 0.402 -29.158 1.00 53.03 75 ALA A O 1
ATOM 493 N N . GLU A 1 76 ? 16.572 0.769 -26.945 1.00 50.44 76 GLU A N 1
ATOM 494 C CA . GLU A 1 76 ? 17.971 1.207 -26.947 1.00 50.44 76 GLU A CA 1
ATOM 495 C C . GLU A 1 76 ? 18.920 0.037 -27.264 1.00 50.44 76 GLU A C 1
ATOM 497 O O . GLU A 1 76 ? 19.782 0.152 -28.136 1.00 50.44 76 GLU A O 1
ATOM 502 N N . ARG A 1 77 ? 18.670 -1.155 -26.706 1.00 56.47 77 ARG A N 1
ATOM 503 C CA . ARG A 1 77 ? 19.433 -2.378 -27.013 1.00 56.47 77 ARG A CA 1
ATOM 504 C C . ARG A 1 77 ? 19.247 -2.874 -28.451 1.00 56.47 77 ARG A C 1
ATOM 506 O O . ARG A 1 77 ? 20.172 -3.445 -29.030 1.00 56.47 77 ARG A O 1
ATOM 513 N N . ALA A 1 78 ? 18.067 -2.670 -29.040 1.00 56.56 78 ALA A N 1
ATOM 514 C CA . ALA A 1 78 ? 17.819 -2.965 -30.452 1.00 56.56 78 ALA A CA 1
ATOM 515 C C . ALA A 1 78 ? 18.539 -1.979 -31.393 1.00 56.56 78 ALA A C 1
ATOM 517 O O . ALA A 1 78 ? 18.900 -2.354 -32.508 1.00 56.56 78 ALA A O 1
ATOM 518 N N . ALA A 1 79 ? 18.782 -0.742 -30.948 1.00 58.00 79 ALA A N 1
ATOM 519 C CA . ALA A 1 79 ? 19.509 0.266 -31.715 1.00 58.00 79 ALA A CA 1
ATOM 520 C C . ALA A 1 79 ? 21.038 0.047 -31.717 1.00 58.00 79 ALA A C 1
ATOM 522 O O . ALA A 1 79 ? 21.708 0.461 -32.662 1.00 58.00 79 ALA A O 1
ATOM 523 N N . GLU A 1 80 ? 21.593 -0.637 -30.712 1.00 56.09 80 GLU A N 1
ATOM 524 C CA . GLU A 1 80 ? 23.037 -0.905 -30.587 1.00 56.09 80 GLU A CA 1
ATOM 525 C C . GLU A 1 80 ? 23.558 -2.104 -31.411 1.00 56.09 80 GLU A C 1
ATOM 527 O O . GLU A 1 80 ? 24.769 -2.321 -31.464 1.00 5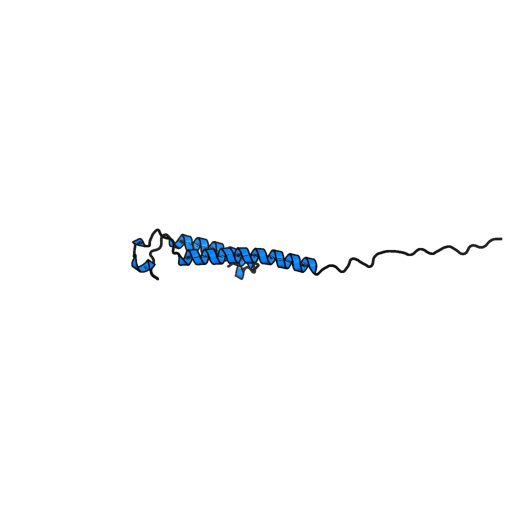6.09 80 GLU A O 1
ATOM 532 N N . SER A 1 81 ? 22.699 -2.869 -32.103 1.00 53.00 81 SER A N 1
ATOM 533 C CA . SER A 1 81 ? 23.139 -3.953 -33.003 1.00 53.00 81 SER A CA 1
ATOM 534 C C . SER A 1 81 ? 22.769 -3.726 -34.478 1.00 53.00 81 SER A C 1
ATOM 536 O O . SER A 1 81 ? 21.842 -4.345 -35.000 1.00 53.00 81 SER A O 1
ATOM 538 N N . PRO A 1 82 ? 23.538 -2.898 -35.205 1.00 56.56 82 PRO A N 1
ATOM 539 C CA . PRO A 1 82 ? 23.647 -3.020 -36.651 1.00 56.56 82 PRO A CA 1
ATOM 540 C C . PRO A 1 82 ? 25.115 -3.270 -37.022 1.00 56.56 82 PRO A C 1
ATOM 542 O O . PRO A 1 82 ? 25.913 -2.335 -37.056 1.00 56.56 82 PRO A O 1
ATOM 545 N N . GLY A 1 83 ? 25.510 -4.523 -37.284 1.00 50.16 83 GLY A N 1
ATOM 546 C CA . GLY A 1 83 ? 26.928 -4.757 -37.577 1.00 50.16 83 GLY A CA 1
ATOM 547 C C . GLY A 1 83 ? 27.425 -6.130 -38.017 1.00 50.16 83 GLY A C 1
ATOM 548 O O . GLY A 1 83 ? 28.620 -6.332 -37.894 1.00 50.16 83 GLY A O 1
ATOM 549 N N . ASP A 1 84 ? 26.600 -7.035 -38.555 1.00 45.28 84 ASP A N 1
ATOM 550 C CA . ASP A 1 84 ? 27.092 -8.251 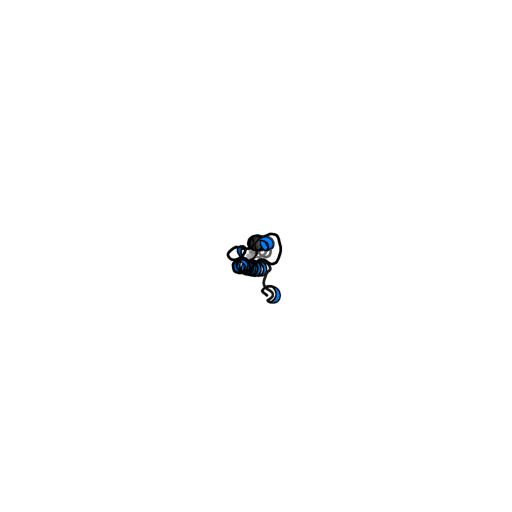-39.248 1.00 45.28 84 ASP A CA 1
ATOM 551 C C . ASP A 1 84 ? 26.427 -8.442 -40.629 1.00 45.28 84 ASP A C 1
ATOM 553 O O . ASP A 1 84 ? 26.208 -9.560 -41.091 1.00 45.28 84 ASP A O 1
ATOM 557 N N . ALA A 1 85 ? 26.061 -7.348 -41.308 1.00 50.12 85 ALA A N 1
ATOM 558 C CA . ALA A 1 85 ? 25.295 -7.418 -42.560 1.00 50.12 85 ALA A CA 1
ATOM 559 C C . ALA A 1 85 ? 26.028 -6.933 -43.824 1.00 50.12 85 ALA A C 1
ATOM 561 O O . ALA A 1 85 ? 25.419 -6.926 -44.890 1.00 50.12 85 ALA A O 1
ATOM 562 N N . GLU A 1 86 ? 27.316 -6.575 -43.777 1.00 43.50 86 GLU A N 1
ATOM 563 C CA . GLU A 1 86 ? 27.988 -6.026 -44.968 1.00 43.50 86 GLU A CA 1
ATOM 564 C C . GLU A 1 86 ? 29.385 -6.615 -45.222 1.00 43.50 86 GLU A C 1
ATOM 566 O O . GLU A 1 86 ? 30.403 -5.932 -45.155 1.00 43.50 86 GLU A O 1
ATOM 571 N N . ARG A 1 87 ? 29.459 -7.914 -45.553 1.00 41.28 87 ARG A N 1
ATOM 572 C CA . ARG A 1 87 ? 30.589 -8.439 -46.355 1.00 41.28 87 ARG A CA 1
ATOM 573 C C . ARG A 1 87 ? 30.256 -9.667 -47.209 1.00 41.28 87 ARG A C 1
ATOM 575 O O . ARG A 1 87 ? 31.100 -10.540 -47.405 1.00 41.28 87 ARG A O 1
ATOM 582 N N . ALA A 1 88 ? 29.041 -9.726 -47.743 1.00 47.72 88 ALA A N 1
ATOM 583 C CA . ALA A 1 88 ? 28.662 -10.709 -48.755 1.00 47.72 88 ALA A CA 1
ATOM 584 C C . ALA A 1 88 ? 27.982 -10.003 -49.936 1.00 47.72 88 ALA A C 1
ATOM 586 O O . ALA A 1 88 ? 26.808 -10.211 -50.211 1.00 47.72 88 ALA A O 1
ATOM 587 N N . ALA A 1 89 ? 28.728 -9.126 -50.609 1.00 46.81 89 ALA A N 1
ATOM 588 C CA . ALA A 1 89 ? 28.414 -8.716 -51.970 1.00 46.81 89 ALA A CA 1
ATOM 589 C C . ALA A 1 89 ? 29.539 -9.238 -52.867 1.00 46.81 89 ALA A C 1
ATOM 591 O O . ALA A 1 89 ? 30.716 -8.926 -52.687 1.00 46.81 89 ALA A O 1
ATOM 592 N N . GLU A 1 90 ? 29.144 -10.137 -53.749 1.00 44.16 90 GLU A N 1
ATOM 593 C CA . GLU A 1 90 ? 29.954 -10.900 -54.680 1.00 44.16 90 GLU A CA 1
ATOM 594 C C . GLU A 1 90 ? 30.566 -10.001 -55.763 1.00 44.16 90 GLU A C 1
ATOM 596 O O . GLU A 1 90 ? 29.925 -9.062 -56.227 1.00 44.16 90 GLU A O 1
ATOM 601 N N . SER A 1 91 ? 31.769 -10.352 -56.230 1.00 41.72 91 SER A N 1
ATOM 602 C CA . SER A 1 91 ? 32.028 -10.445 -57.674 1.00 41.72 91 SER A CA 1
ATOM 603 C C . SER A 1 91 ? 33.320 -11.233 -57.945 1.00 41.72 91 SER A C 1
ATOM 605 O O . SER A 1 91 ? 34.412 -10.719 -57.696 1.00 41.72 91 SER A O 1
ATOM 607 N N . PRO A 1 92 ? 33.252 -12.477 -58.451 1.00 55.62 92 PRO A N 1
ATOM 608 C CA . PRO A 1 92 ? 34.328 -13.069 -59.228 1.00 55.62 92 PRO A CA 1
ATOM 609 C C . PRO A 1 92 ? 33.877 -13.115 -60.691 1.00 55.62 92 PRO A C 1
ATOM 611 O O . PRO A 1 92 ? 33.031 -13.926 -61.061 1.00 55.62 92 PRO A O 1
ATOM 614 N N . GLY A 1 93 ? 34.416 -12.237 -61.530 1.00 52.78 93 GLY A N 1
ATOM 615 C CA . GLY A 1 93 ? 33.973 -12.160 -62.917 1.00 52.78 93 GLY A CA 1
ATOM 616 C C . GLY A 1 93 ? 34.933 -11.408 -63.816 1.00 52.78 93 GLY A C 1
ATOM 617 O O . GLY A 1 93 ? 34.558 -10.374 -64.338 1.00 52.78 93 GLY A O 1
ATOM 618 N N . ASP A 1 94 ? 36.139 -11.942 -63.995 1.00 46.94 94 ASP A N 1
ATOM 619 C CA . ASP A 1 94 ? 36.890 -11.782 -65.243 1.00 46.94 94 ASP A CA 1
ATOM 620 C C . ASP A 1 94 ? 37.712 -13.054 -65.472 1.00 46.94 94 ASP A C 1
ATOM 622 O O . ASP A 1 94 ? 38.824 -13.228 -64.972 1.00 46.94 94 ASP A O 1
ATOM 626 N N . ALA A 1 95 ? 37.108 -13.989 -66.197 1.00 56.09 95 ALA A N 1
ATOM 627 C CA . ALA A 1 95 ? 37.802 -15.090 -66.838 1.00 56.09 95 ALA A CA 1
ATOM 628 C C . ALA A 1 95 ? 37.305 -15.148 -68.282 1.00 56.09 95 ALA A C 1
ATOM 630 O O . ALA A 1 95 ? 36.170 -15.543 -68.526 1.00 56.09 95 ALA A O 1
ATOM 631 N N . GLU A 1 96 ? 38.165 -14.772 -69.224 1.00 53.50 96 GLU A N 1
ATOM 632 C CA . GLU A 1 96 ? 38.045 -15.168 -70.627 1.00 53.50 96 GLU A CA 1
ATOM 633 C C . GLU A 1 96 ? 39.366 -15.824 -71.068 1.00 53.50 96 GLU A C 1
ATOM 635 O O . GLU A 1 96 ? 40.435 -15.471 -70.552 1.00 53.50 96 GLU A O 1
ATOM 640 N N . PRO A 1 97 ? 39.303 -16.848 -71.937 1.00 56.44 97 PRO A N 1
ATOM 641 C CA . PRO A 1 97 ? 40.262 -17.944 -71.925 1.00 56.44 97 PRO A CA 1
ATOM 642 C C . PRO A 1 97 ? 41.356 -17.832 -72.993 1.00 56.44 97 PRO A C 1
ATOM 644 O O . PRO A 1 97 ? 41.195 -17.221 -74.047 1.00 56.44 97 PRO A O 1
ATOM 647 N N . ALA A 1 98 ? 42.465 -18.526 -72.738 1.00 53.44 98 ALA A N 1
ATOM 648 C CA . ALA A 1 98 ? 43.423 -18.914 -73.763 1.00 53.44 98 ALA A CA 1
ATOM 649 C C . ALA A 1 98 ? 42.786 -19.943 -74.717 1.00 53.44 98 ALA A C 1
ATOM 651 O O . ALA A 1 98 ? 42.199 -20.928 -74.265 1.00 53.44 98 ALA A O 1
ATOM 652 N N . GLY A 1 99 ? 42.934 -19.736 -76.027 1.00 50.25 99 GLY A N 1
ATOM 653 C CA . GLY A 1 99 ? 42.454 -20.656 -77.057 1.00 50.25 99 GLY A CA 1
ATOM 654 C C . GLY A 1 99 ? 43.160 -20.444 -78.395 1.00 50.25 99 GLY A C 1
ATOM 655 O O . GLY A 1 99 ? 42.911 -19.471 -79.094 1.00 50.25 99 GLY A O 1
ATOM 656 N N . GLU A 1 100 ? 44.058 -21.374 -78.696 1.00 52.78 100 GLU A N 1
ATOM 657 C CA . GLU A 1 100 ? 44.874 -21.557 -79.902 1.00 52.78 100 GLU A CA 1
ATOM 658 C C . GLU A 1 100 ? 44.057 -22.044 -81.125 1.00 52.78 100 GLU A C 1
ATOM 660 O O . GLU A 1 100 ? 42.950 -22.562 -80.949 1.00 52.78 100 GLU A O 1
ATOM 665 N N . GLN A 1 101 ? 44.701 -22.007 -82.312 1.00 46.91 101 GLN A N 1
ATOM 666 C CA . GLN A 1 101 ? 44.333 -22.498 -83.673 1.00 46.91 101 GLN A CA 1
ATOM 667 C C . GLN A 1 101 ? 43.974 -21.347 -84.641 1.00 46.91 101 GLN A C 1
ATOM 669 O O . GLN A 1 101 ? 43.074 -20.570 -84.350 1.00 46.91 101 GLN A O 1
ATOM 674 N N . SER A 1 102 ? 44.614 -21.129 -85.799 1.00 59.91 102 SER A N 1
ATOM 675 C CA . SER A 1 102 ? 45.469 -21.935 -86.691 1.00 59.91 102 SER A CA 1
ATOM 676 C C . SER A 1 102 ? 46.459 -21.043 -87.445 1.00 59.91 102 SER A C 1
ATOM 678 O O . SER A 1 102 ? 46.156 -19.841 -87.609 1.00 59.91 102 SER A O 1
#